Protein AF-A0A6G3XAH4-F1 (afdb_monomer_lite)

Structure (mmCIF, N/CA/C/O backbone):
data_AF-A0A6G3XAH4-F1
#
_entry.id   AF-A0A6G3XAH4-F1
#
loop_
_atom_site.group_PDB
_atom_site.id
_atom_site.type_symbol
_atom_site.label_atom_id
_atom_site.label_alt_id
_atom_site.label_comp_id
_atom_site.label_asym_id
_atom_site.label_entity_id
_atom_site.label_seq_id
_atom_site.pdbx_PDB_ins_code
_atom_site.Cartn_x
_atom_site.Cartn_y
_atom_site.Cartn_z
_atom_site.occupancy
_atom_site.B_iso_or_equiv
_atom_site.auth_seq_id
_atom_site.auth_comp_id
_atom_site.auth_asym_id
_atom_site.auth_atom_id
_atom_site.pdbx_PDB_model_num
ATOM 1 N N . GLU A 1 1 ? -12.418 -2.352 3.059 1.00 86.00 1 GLU A N 1
ATOM 2 C CA . GLU A 1 1 ? -11.634 -1.517 3.988 1.00 86.00 1 GLU A CA 1
ATOM 3 C C . GLU A 1 1 ? -12.118 -1.793 5.395 1.00 86.00 1 GLU A C 1
ATOM 5 O O . GLU A 1 1 ? -13.316 -2.032 5.555 1.00 86.00 1 GLU A O 1
ATOM 10 N N . ASP A 1 2 ? -11.238 -1.753 6.391 1.00 94.56 2 ASP A N 1
ATOM 11 C CA . ASP A 1 2 ? -11.623 -1.984 7.781 1.00 94.56 2 ASP A CA 1
ATOM 12 C C . ASP A 1 2 ? -12.190 -0.696 8.429 1.00 94.56 2 ASP A C 1
ATOM 14 O O . ASP A 1 2 ? -11.565 0.372 8.379 1.00 94.56 2 ASP A O 1
ATOM 18 N N . PRO A 1 3 ? -13.388 -0.732 9.047 1.00 94.50 3 PRO A N 1
ATOM 19 C CA . PRO A 1 3 ? -13.960 0.441 9.711 1.00 94.50 3 PRO A CA 1
ATOM 20 C C . PRO A 1 3 ? -13.134 0.953 10.902 1.00 94.50 3 PRO A C 1
ATOM 22 O O . PRO A 1 3 ? -13.126 2.162 11.169 1.00 94.50 3 PRO A O 1
ATOM 25 N N . GLY A 1 4 ? -12.441 0.058 11.613 1.00 96.19 4 GLY A N 1
ATOM 26 C CA . GLY A 1 4 ? -11.556 0.403 12.724 1.00 96.19 4 GLY A CA 1
ATOM 27 C C . GLY A 1 4 ? -10.331 1.171 12.233 1.00 96.19 4 GLY A C 1
ATOM 28 O O . GLY A 1 4 ? -10.050 2.258 12.739 1.00 96.19 4 GLY A O 1
ATOM 29 N N . ALA A 1 5 ? -9.688 0.680 11.173 1.00 95.62 5 ALA A N 1
ATOM 30 C CA . ALA A 1 5 ? -8.587 1.342 10.481 1.00 95.62 5 ALA A CA 1
ATOM 31 C C . ALA A 1 5 ? -8.970 2.760 10.037 1.00 95.62 5 ALA A C 1
ATOM 33 O O . ALA A 1 5 ? -8.263 3.727 10.326 1.00 95.62 5 ALA A O 1
ATOM 34 N N . ARG A 1 6 ? -10.141 2.916 9.408 1.00 94.69 6 ARG A N 1
ATOM 35 C CA . ARG A 1 6 ? -10.660 4.230 8.986 1.00 94.69 6 ARG A CA 1
ATOM 36 C C . ARG A 1 6 ? -10.870 5.187 10.159 1.00 94.69 6 ARG A C 1
ATOM 38 O O . ARG A 1 6 ? -10.561 6.373 10.041 1.00 94.69 6 ARG A O 1
ATOM 45 N N . THR A 1 7 ? -11.400 4.689 11.274 1.00 97.38 7 THR A N 1
ATOM 46 C CA . THR A 1 7 ? -11.626 5.494 12.485 1.00 97.38 7 THR A CA 1
ATOM 47 C C . THR A 1 7 ? -10.298 5.944 13.089 1.00 97.38 7 THR A C 1
ATOM 49 O O . THR A 1 7 ? -10.094 7.143 13.280 1.00 97.38 7 THR A O 1
ATOM 52 N N . TYR A 1 8 ? -9.361 5.013 13.274 1.00 96.31 8 TYR A N 1
ATOM 53 C CA . TYR A 1 8 ? -8.018 5.294 13.778 1.00 96.31 8 TYR A CA 1
ATOM 54 C C . TYR A 1 8 ? -7.277 6.325 12.918 1.00 96.31 8 TYR A C 1
ATOM 56 O O . TYR A 1 8 ? -6.713 7.294 13.435 1.00 96.31 8 TYR A O 1
ATOM 64 N N . LEU A 1 9 ? -7.304 6.153 11.593 1.00 94.50 9 LEU A N 1
ATOM 65 C CA . LEU A 1 9 ? -6.678 7.095 10.672 1.00 94.50 9 LEU A CA 1
ATOM 66 C C . LEU A 1 9 ? -7.302 8.481 10.805 1.00 94.50 9 LEU A C 1
ATOM 68 O O . LEU A 1 9 ? -6.579 9.466 10.934 1.00 94.50 9 LEU A O 1
ATOM 72 N N . ARG A 1 10 ? -8.635 8.576 10.836 1.00 94.25 10 ARG A N 1
ATOM 73 C CA . ARG A 1 10 ? -9.330 9.856 11.010 1.00 94.25 10 ARG A CA 1
ATOM 74 C C . ARG A 1 10 ? -8.883 10.573 12.283 1.00 94.25 10 ARG A C 1
ATOM 76 O O . ARG A 1 10 ? -8.568 11.758 12.222 1.00 94.25 10 ARG A O 1
ATOM 83 N N . GLU A 1 11 ? -8.847 9.873 13.412 1.00 96.38 11 GLU A N 1
ATOM 84 C CA . GLU A 1 11 ? -8.411 10.435 14.695 1.00 96.38 11 GLU A CA 1
ATOM 85 C C . GLU A 1 11 ? -6.949 10.889 14.646 1.00 96.38 11 GLU A C 1
ATOM 87 O O . GLU A 1 11 ? -6.632 12.008 15.053 1.00 96.38 11 GLU A O 1
ATOM 92 N N . THR A 1 12 ? -6.075 10.073 14.058 1.00 94.38 12 THR A N 1
ATOM 93 C CA . THR A 1 12 ? -4.646 10.377 13.904 1.00 94.38 12 THR A CA 1
ATOM 94 C C . THR A 1 12 ? -4.417 11.615 13.034 1.00 94.38 12 THR A C 1
ATOM 96 O O . THR A 1 12 ? -3.667 12.517 13.411 1.00 94.38 12 THR A O 1
ATOM 99 N N . PHE A 1 13 ? -5.102 11.712 11.890 1.00 92.00 13 PHE A N 1
ATOM 100 C CA . PHE A 1 13 ? -5.020 12.881 11.010 1.00 92.00 13 PHE A CA 1
ATOM 101 C C . PHE A 1 13 ? -5.544 14.154 11.688 1.00 92.00 13 PHE A C 1
ATOM 103 O O . PHE A 1 13 ? -4.949 15.222 11.523 1.00 92.00 13 PHE A O 1
ATOM 110 N N . LEU A 1 14 ? -6.620 14.053 12.476 1.00 93.12 14 LEU A N 1
ATOM 111 C CA . LEU A 1 14 ? -7.140 15.176 13.260 1.00 93.12 14 LEU A CA 1
ATOM 112 C C . LEU A 1 14 ? -6.148 15.620 14.343 1.00 93.12 14 LEU A C 1
ATOM 114 O O . LEU A 1 14 ? -5.916 16.821 14.488 1.00 93.12 14 LEU A O 1
ATOM 118 N N . ALA A 1 15 ? -5.527 14.676 15.054 1.00 95.50 15 ALA A N 1
ATOM 119 C CA . ALA A 1 15 ? -4.543 14.958 16.097 1.00 95.50 15 ALA A CA 1
ATOM 120 C C . ALA A 1 15 ? -3.241 15.574 15.549 1.00 95.50 15 ALA A C 1
ATOM 122 O O . ALA A 1 15 ? -2.659 16.442 16.197 1.00 95.50 15 ALA A O 1
ATOM 123 N N . ASN A 1 16 ? -2.802 15.180 14.346 1.00 94.19 16 ASN A N 1
ATOM 124 C CA . ASN A 1 16 ? -1.609 15.744 13.701 1.00 94.19 16 ASN A CA 1
ATOM 125 C C . ASN A 1 16 ? -1.772 17.247 13.388 1.00 94.19 16 ASN A C 1
ATOM 127 O O . ASN A 1 16 ? -0.834 18.039 13.500 1.00 94.19 16 ASN A O 1
ATOM 131 N N . GLY A 1 17 ? -2.987 17.656 13.011 1.00 93.25 17 GLY A N 1
ATOM 132 C CA . GLY A 1 17 ? -3.328 19.042 12.709 1.00 93.25 17 GLY A CA 1
ATOM 133 C C . GLY A 1 17 ? -2.839 19.531 11.338 1.00 93.25 17 GLY A C 1
ATOM 134 O O . GLY A 1 17 ? -1.842 19.078 10.774 1.00 93.25 17 GLY A O 1
ATOM 135 N N . ARG A 1 18 ? -3.550 20.528 10.789 1.00 93.19 18 ARG A N 1
ATOM 136 C CA . ARG A 1 18 ? -3.372 21.010 9.404 1.00 93.19 18 ARG A CA 1
ATOM 137 C C . ARG A 1 18 ? -1.943 21.447 9.078 1.00 93.19 18 ARG A C 1
ATOM 139 O O . ARG A 1 18 ? -1.452 21.147 7.997 1.00 93.19 18 ARG A O 1
ATOM 146 N N . ARG A 1 19 ? -1.293 22.196 9.975 1.00 95.25 19 ARG A N 1
ATOM 147 C CA . ARG A 1 19 ? 0.057 22.727 9.721 1.00 95.25 19 ARG A CA 1
ATOM 148 C C . ARG A 1 19 ? 1.070 21.596 9.570 1.00 95.25 19 ARG A C 1
ATOM 150 O O . ARG A 1 19 ? 1.809 21.598 8.598 1.00 95.25 19 ARG A O 1
ATOM 157 N N . SER A 1 20 ? 1.059 20.645 10.505 1.00 95.50 20 SER A N 1
ATOM 158 C CA . SER A 1 20 ? 1.957 19.488 10.476 1.00 95.50 20 SER A CA 1
ATOM 159 C C . SER A 1 20 ? 1.738 18.671 9.205 1.00 95.50 20 SER A C 1
ATOM 161 O O . SER A 1 20 ? 2.681 18.430 8.460 1.00 95.50 20 SER A O 1
ATOM 163 N N . PHE A 1 21 ? 0.473 18.373 8.883 1.00 93.31 21 PHE A N 1
ATOM 164 C CA . PHE A 1 21 ? 0.117 17.668 7.654 1.00 93.31 21 PHE A CA 1
ATOM 165 C C . PHE A 1 21 ? 0.673 18.354 6.397 1.00 93.31 21 PHE A C 1
ATOM 167 O O . PHE A 1 21 ? 1.312 17.697 5.584 1.00 93.31 21 PHE A O 1
ATOM 174 N N . LEU A 1 22 ? 0.486 19.671 6.249 1.00 95.25 22 LEU A N 1
ATOM 175 C CA . LEU A 1 22 ? 0.983 20.406 5.081 1.00 95.25 22 LEU A CA 1
ATOM 176 C C . LEU A 1 22 ? 2.512 20.446 5.013 1.00 95.25 22 LEU A C 1
ATOM 178 O O . LEU A 1 22 ? 3.062 20.346 3.922 1.00 95.25 22 LEU A O 1
ATOM 182 N N . THR A 1 23 ? 3.197 20.576 6.151 1.00 96.31 23 THR A N 1
ATOM 183 C CA . THR A 1 23 ? 4.663 20.534 6.198 1.00 96.31 23 THR A CA 1
ATOM 184 C C . THR A 1 23 ? 5.191 19.165 5.771 1.00 96.31 23 THR A C 1
ATOM 186 O O . THR A 1 23 ? 6.088 19.097 4.934 1.00 96.31 23 THR A O 1
ATOM 189 N N . THR A 1 24 ? 4.620 18.075 6.291 1.00 94.50 24 THR A N 1
ATOM 190 C CA . THR A 1 24 ? 4.998 16.713 5.889 1.00 94.50 24 THR A CA 1
ATOM 191 C C . THR A 1 24 ? 4.683 16.458 4.418 1.00 94.50 24 THR A C 1
ATOM 193 O O . THR A 1 24 ? 5.512 15.897 3.705 1.00 94.50 24 THR A O 1
ATOM 196 N N . TRP A 1 25 ? 3.516 16.902 3.948 1.00 94.19 25 TRP A N 1
ATOM 197 C CA . TRP A 1 25 ? 3.102 16.735 2.559 1.00 94.19 25 TRP A CA 1
ATOM 198 C C . TRP A 1 25 ? 4.015 17.492 1.585 1.00 94.19 25 TRP A C 1
ATOM 200 O O . TRP A 1 25 ? 4.478 16.905 0.611 1.00 94.19 25 TRP A O 1
ATOM 210 N N . ASP A 1 26 ? 4.343 18.759 1.865 1.00 96.25 26 ASP A N 1
ATOM 211 C CA . ASP A 1 26 ? 5.294 19.538 1.054 1.00 96.25 26 ASP A CA 1
ATOM 212 C C . ASP A 1 26 ? 6.658 18.834 0.988 1.00 96.25 26 ASP A C 1
ATOM 214 O O . ASP A 1 26 ? 7.179 18.609 -0.105 1.00 96.25 26 ASP A O 1
ATOM 218 N N . GLY A 1 27 ? 7.176 18.376 2.133 1.00 96.19 27 GLY A N 1
ATOM 219 C CA . GLY A 1 27 ? 8.421 17.609 2.196 1.00 96.19 27 GLY A CA 1
ATOM 220 C C . GLY A 1 27 ? 8.391 16.339 1.341 1.00 96.19 27 GLY A C 1
ATOM 221 O O . GLY A 1 27 ? 9.308 16.114 0.554 1.00 96.19 27 GLY A O 1
ATOM 222 N N . MET A 1 28 ? 7.317 15.549 1.435 1.00 93.50 28 MET A N 1
ATOM 223 C CA . MET A 1 28 ? 7.140 14.338 0.628 1.00 93.50 28 MET A CA 1
ATOM 224 C C . MET A 1 28 ? 7.157 14.658 -0.868 1.00 93.50 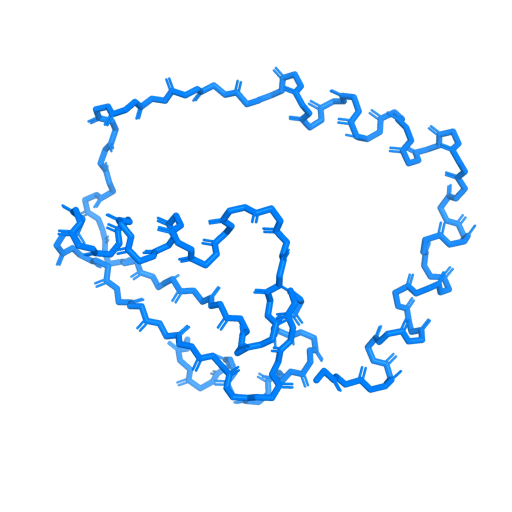28 MET A C 1
ATOM 226 O O . MET A 1 28 ? 7.885 14.015 -1.616 1.00 93.50 28 MET A O 1
ATOM 230 N N . THR A 1 29 ? 6.410 15.675 -1.309 1.00 93.81 29 THR A N 1
ATOM 231 C CA . THR A 1 29 ? 6.339 16.024 -2.739 1.00 93.81 29 THR A CA 1
ATOM 232 C C . THR A 1 29 ? 7.670 16.518 -3.308 1.00 93.81 29 THR A C 1
ATOM 234 O O . THR A 1 29 ? 7.963 16.262 -4.471 1.00 93.81 29 THR A O 1
ATOM 237 N N . ARG A 1 30 ? 8.502 17.180 -2.494 1.00 95.44 30 ARG A N 1
ATOM 238 C CA . ARG A 1 30 ? 9.848 17.634 -2.888 1.00 95.44 30 ARG A CA 1
ATOM 239 C C . ARG A 1 30 ? 10.888 16.518 -2.925 1.00 95.44 30 ARG A C 1
ATOM 241 O O . ARG A 1 30 ? 11.915 16.693 -3.569 1.00 95.44 30 ARG A O 1
ATOM 248 N N . ALA A 1 31 ? 10.649 15.417 -2.217 1.00 93.69 31 ALA A N 1
ATOM 249 C CA . ALA A 1 31 ? 11.565 14.283 -2.145 1.00 93.69 31 ALA A CA 1
ATOM 250 C C . ALA A 1 31 ? 11.360 13.261 -3.278 1.00 93.69 31 ALA A C 1
ATOM 252 O O . ALA A 1 31 ? 12.117 12.298 -3.370 1.00 93.69 31 ALA A O 1
ATOM 253 N N . ILE A 1 32 ? 10.342 13.443 -4.126 1.00 90.19 32 ILE A N 1
ATOM 254 C CA . ILE A 1 32 ? 10.096 12.564 -5.272 1.00 90.19 32 ILE A CA 1
ATOM 255 C C . ILE A 1 32 ? 11.135 12.864 -6.358 1.00 90.19 32 ILE A C 1
ATOM 257 O O . ILE A 1 32 ? 11.104 13.930 -6.969 1.00 90.19 32 ILE A O 1
ATOM 261 N N . ASP A 1 33 ? 12.005 11.892 -6.621 1.00 92.69 33 ASP A N 1
ATOM 262 C CA . ASP A 1 33 ? 13.010 11.928 -7.686 1.00 92.69 33 ASP A CA 1
ATOM 263 C C . ASP A 1 33 ? 12.794 10.753 -8.661 1.00 92.69 33 ASP A C 1
ATOM 265 O O . ASP A 1 33 ? 13.171 9.614 -8.360 1.00 92.69 33 ASP A O 1
ATOM 269 N N . PRO A 1 34 ? 12.110 10.968 -9.803 1.00 90.19 34 PRO A N 1
ATOM 270 C CA . PRO A 1 34 ? 11.837 9.904 -10.760 1.00 90.19 34 PRO A CA 1
ATOM 271 C C . PRO A 1 34 ? 13.123 9.348 -11.378 1.00 90.19 34 PRO A C 1
ATOM 273 O O . PRO A 1 34 ? 13.804 10.021 -12.145 1.00 90.19 34 PRO A O 1
ATOM 276 N N . SER A 1 35 ? 13.398 8.072 -11.118 1.00 92.31 35 SER A N 1
ATOM 277 C CA . SER A 1 35 ? 14.511 7.331 -11.718 1.00 92.31 35 SER A CA 1
ATOM 278 C C . SER A 1 35 ? 13.975 6.200 -12.608 1.00 92.31 35 SER A C 1
ATOM 280 O O . SER A 1 35 ? 13.881 5.061 -12.154 1.00 92.31 35 SER A O 1
ATOM 282 N N . PRO A 1 36 ? 13.579 6.477 -13.868 1.00 90.06 36 PRO A N 1
ATOM 283 C CA . PRO A 1 36 ? 12.891 5.502 -14.726 1.00 90.06 36 PRO A CA 1
ATOM 284 C C . PRO A 1 36 ? 13.735 4.262 -15.062 1.00 90.06 36 PRO A C 1
ATOM 286 O O . PRO A 1 36 ? 13.187 3.186 -15.315 1.00 90.06 36 PRO A O 1
ATOM 289 N N . ASP A 1 37 ? 15.061 4.395 -15.026 1.00 93.25 37 ASP A N 1
ATOM 290 C CA . ASP A 1 37 ? 16.006 3.312 -15.315 1.00 93.25 37 ASP A CA 1
ATOM 291 C C . ASP A 1 37 ? 16.439 2.538 -14.062 1.00 93.25 37 ASP A C 1
ATOM 293 O O . ASP A 1 37 ? 17.119 1.521 -14.173 1.00 93.25 37 ASP A O 1
ATOM 297 N N . TYR A 1 38 ? 16.035 2.983 -12.866 1.00 9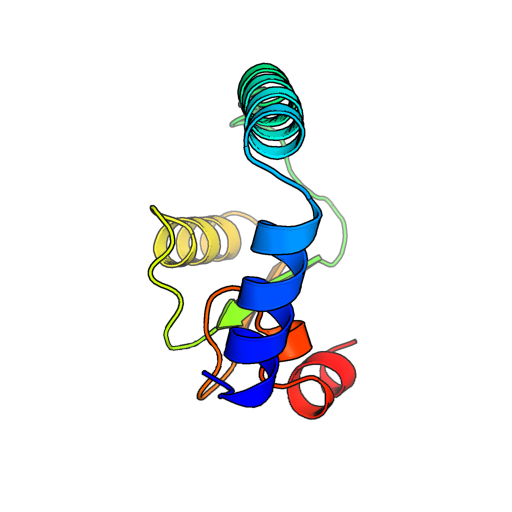2.75 38 TYR A N 1
ATOM 298 C CA . TYR A 1 38 ? 16.352 2.285 -11.623 1.00 92.75 38 TYR A CA 1
ATOM 299 C C . TYR A 1 38 ? 15.654 0.922 -11.567 1.00 92.75 38 TYR A C 1
ATOM 301 O O . TYR A 1 38 ? 14.476 0.801 -11.915 1.00 92.75 38 TYR A O 1
ATOM 309 N N . ARG A 1 39 ? 16.385 -0.105 -11.127 1.00 92.19 39 ARG A N 1
ATOM 310 C CA . ARG A 1 39 ? 15.891 -1.477 -10.971 1.00 92.19 39 ARG A CA 1
ATOM 311 C C . ARG A 1 39 ? 16.257 -2.017 -9.598 1.00 92.19 39 ARG A C 1
ATOM 313 O O . ARG A 1 39 ? 17.358 -1.775 -9.098 1.00 92.19 39 ARG A O 1
ATOM 320 N N . ILE A 1 40 ? 15.328 -2.760 -9.005 1.00 93.31 40 ILE A N 1
ATOM 321 C CA . ILE A 1 40 ? 15.559 -3.492 -7.764 1.00 93.31 40 ILE A CA 1
ATOM 322 C C . ILE A 1 40 ? 16.008 -4.909 -8.124 1.00 93.31 40 ILE A C 1
ATOM 324 O O . ILE A 1 40 ? 15.247 -5.726 -8.628 1.00 93.31 40 ILE A O 1
ATOM 328 N N . GLU A 1 41 ? 17.274 -5.203 -7.842 1.00 95.06 41 GLU A N 1
ATOM 329 C CA . GLU A 1 41 ? 17.929 -6.485 -8.160 1.00 95.06 41 GLU A CA 1
ATOM 330 C C . GLU A 1 41 ? 17.743 -7.542 -7.049 1.00 95.06 41 GLU A C 1
ATOM 332 O O . GLU A 1 41 ? 18.553 -8.459 -6.878 1.00 95.06 41 GLU A O 1
ATOM 337 N N . LYS A 1 42 ? 16.735 -7.362 -6.192 1.00 95.94 42 LYS A N 1
ATOM 338 C CA . LYS A 1 42 ? 16.443 -8.211 -5.030 1.00 95.94 42 LYS A CA 1
ATOM 339 C C . LYS A 1 42 ? 14.983 -8.653 -5.072 1.00 95.94 42 LYS A C 1
ATOM 341 O O . LYS A 1 42 ? 14.182 -7.940 -5.667 1.00 95.94 42 LYS A O 1
ATOM 346 N N . PRO A 1 43 ? 14.639 -9.786 -4.430 1.00 96.50 43 PRO A N 1
ATOM 347 C CA . PRO A 1 43 ? 13.244 -10.153 -4.234 1.00 96.50 43 PRO A CA 1
ATOM 348 C C . PRO A 1 43 ? 12.465 -8.990 -3.619 1.00 96.50 43 PRO A C 1
ATOM 350 O O . PRO A 1 43 ? 12.900 -8.415 -2.618 1.00 96.50 43 PRO A O 1
ATOM 353 N N . GLU A 1 44 ? 11.345 -8.647 -4.239 1.00 95.94 44 GLU A N 1
ATOM 354 C CA . GLU A 1 44 ? 10.506 -7.516 -3.863 1.00 95.94 44 GLU A CA 1
ATOM 355 C C . GLU A 1 44 ? 9.052 -7.970 -3.742 1.00 95.94 44 GLU A C 1
ATOM 357 O O . GLU A 1 44 ? 8.529 -8.636 -4.629 1.00 95.94 44 GLU A O 1
ATOM 362 N N . LEU A 1 45 ? 8.387 -7.580 -2.656 1.00 96.56 45 LEU A N 1
ATOM 363 C CA . LEU A 1 45 ? 6.965 -7.832 -2.452 1.00 96.56 45 LEU A CA 1
ATOM 364 C C . LEU A 1 45 ? 6.187 -6.526 -2.642 1.00 96.56 45 LEU A C 1
ATOM 366 O O . LEU A 1 45 ? 6.348 -5.580 -1.869 1.00 96.56 45 LEU A O 1
ATOM 370 N N . LEU A 1 46 ? 5.321 -6.490 -3.651 1.00 97.12 46 LEU A N 1
ATOM 371 C CA . LEU A 1 46 ? 4.420 -5.379 -3.942 1.00 97.12 46 LEU A CA 1
ATOM 372 C C . LEU A 1 46 ? 3.021 -5.711 -3.408 1.00 97.12 46 LEU A C 1
ATOM 374 O O . LEU A 1 46 ? 2.434 -6.725 -3.782 1.00 97.12 46 LEU A O 1
ATOM 378 N N . LEU A 1 47 ? 2.466 -4.847 -2.555 1.00 97.31 47 LEU A N 1
ATOM 379 C CA . LEU A 1 47 ? 1.157 -5.048 -1.923 1.00 97.31 47 LEU A CA 1
ATOM 380 C C . LEU A 1 47 ? 0.200 -3.901 -2.256 1.00 97.31 47 LEU A C 1
ATOM 382 O O . LEU A 1 47 ? 0.512 -2.740 -1.999 1.00 97.31 47 LEU A O 1
ATOM 386 N N . CYS A 1 48 ? -0.998 -4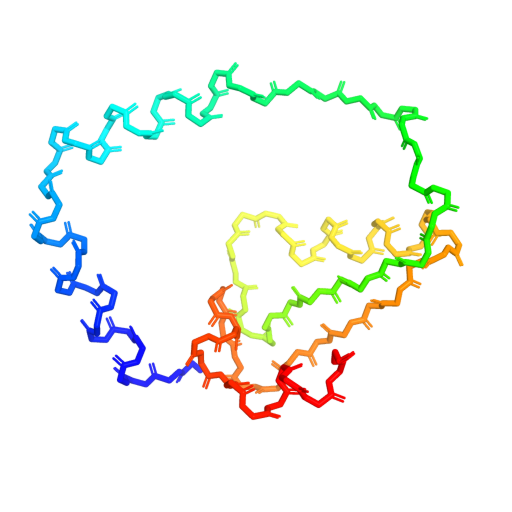.220 -2.746 1.00 97.94 48 CYS A N 1
ATOM 387 C CA . CYS A 1 48 ? -2.061 -3.240 -2.991 1.00 97.94 48 CYS A CA 1
ATOM 388 C C . CYS A 1 48 ? -3.401 -3.758 -2.457 1.00 97.94 48 CYS A C 1
ATOM 390 O O . CYS A 1 48 ? -3.762 -4.903 -2.705 1.00 97.94 48 CYS A O 1
ATOM 392 N N . GLY A 1 49 ? -4.177 -2.949 -1.734 1.00 97.88 49 GLY A N 1
ATOM 393 C CA . GLY A 1 49 ? -5.523 -3.368 -1.331 1.00 97.88 49 GLY A CA 1
ATOM 394 C C . GLY A 1 49 ? -6.485 -3.421 -2.518 1.00 97.88 49 GLY A C 1
ATOM 395 O O . GLY A 1 49 ? -6.403 -2.594 -3.420 1.00 97.88 49 GLY A O 1
ATOM 396 N N . GLU A 1 50 ? -7.428 -4.361 -2.535 1.00 97.75 50 GLU A N 1
ATOM 397 C CA . GLU A 1 50 ? -8.456 -4.512 -3.583 1.00 97.75 50 GLU A CA 1
ATOM 398 C C . GLU A 1 50 ? -9.270 -3.235 -3.860 1.00 97.75 50 GLU A C 1
ATOM 400 O O . GLU A 1 50 ? -9.694 -2.994 -4.988 1.00 97.75 50 GLU A O 1
ATOM 405 N N . HIS A 1 51 ? -9.458 -2.390 -2.853 1.00 96.25 51 HIS A N 1
ATOM 406 C CA . HIS A 1 51 ? -10.218 -1.146 -2.943 1.00 96.25 51 HIS A CA 1
ATOM 407 C C . HIS A 1 51 ? -9.331 0.104 -2.949 1.00 96.25 51 HIS A C 1
ATOM 409 O O . HIS A 1 51 ? -9.853 1.213 -2.858 1.00 96.25 51 HIS A O 1
ATOM 415 N N . ASP A 1 52 ? -8.005 -0.042 -3.062 1.00 96.56 52 ASP A N 1
ATOM 416 C CA . ASP A 1 52 ? -7.115 1.114 -3.160 1.00 96.56 52 ASP A CA 1
ATOM 417 C C . ASP A 1 52 ? -7.380 1.887 -4.463 1.00 96.56 52 ASP A C 1
ATOM 419 O O . ASP A 1 52 ? -7.166 1.377 -5.570 1.00 96.56 52 ASP A O 1
ATOM 423 N N . GLY A 1 53 ? -7.879 3.115 -4.299 1.00 94.44 53 GLY A N 1
ATOM 424 C CA . GLY A 1 53 ? -8.136 4.099 -5.351 1.00 94.44 53 GLY A CA 1
ATOM 425 C C . GLY A 1 53 ? -7.215 5.319 -5.271 1.00 94.44 53 GLY A C 1
ATOM 426 O O . GLY A 1 53 ? -7.535 6.373 -5.823 1.00 94.44 53 GLY A O 1
ATOM 427 N N . THR A 1 54 ? -6.101 5.220 -4.547 1.00 94.62 54 THR A N 1
ATOM 428 C CA . THR A 1 54 ? -5.189 6.341 -4.311 1.00 94.62 54 THR A CA 1
ATOM 429 C C . THR A 1 54 ? -4.384 6.640 -5.568 1.00 94.62 54 THR A C 1
ATOM 431 O O . THR A 1 54 ? -3.487 5.889 -5.950 1.00 94.62 54 THR A O 1
ATOM 434 N N . GLY A 1 55 ? -4.696 7.758 -6.225 1.00 93.94 55 GLY A N 1
ATOM 435 C CA . GLY A 1 55 ? -3.967 8.214 -7.408 1.00 93.94 55 GLY A CA 1
ATOM 436 C C . GLY A 1 55 ? -3.868 7.129 -8.485 1.00 93.94 55 GLY A C 1
ATOM 437 O O . GLY A 1 55 ? -4.879 6.618 -8.957 1.00 93.94 55 GLY A O 1
ATOM 438 N N . ASN A 1 56 ? -2.640 6.784 -8.878 1.00 94.44 56 ASN A N 1
ATOM 439 C CA . ASN A 1 56 ? -2.357 5.741 -9.866 1.00 94.44 56 ASN A CA 1
ATOM 440 C C . ASN A 1 56 ? -1.778 4.448 -9.260 1.00 94.44 56 ASN A C 1
ATOM 442 O O . ASN A 1 56 ? -1.366 3.591 -10.043 1.00 94.44 56 ASN A O 1
ATOM 446 N N . ILE A 1 57 ? -1.756 4.295 -7.925 1.00 94.56 57 ILE A N 1
ATOM 447 C CA . ILE A 1 57 ? -0.983 3.264 -7.201 1.00 94.56 57 ILE A CA 1
ATOM 448 C C . ILE A 1 57 ? -1.216 1.857 -7.751 1.00 94.56 57 ILE A C 1
ATOM 450 O O . ILE A 1 57 ? -0.247 1.213 -8.141 1.00 94.56 57 ILE A O 1
ATOM 454 N N . ARG A 1 58 ? -2.474 1.409 -7.884 1.00 94.00 58 ARG A N 1
ATOM 455 C CA . ARG A 1 58 ? -2.794 0.082 -8.446 1.00 94.00 58 ARG A CA 1
ATOM 456 C C . ARG A 1 58 ? -2.139 -0.131 -9.808 1.00 94.00 58 ARG A C 1
ATOM 458 O O . ARG A 1 58 ? -1.350 -1.049 -9.992 1.00 94.00 58 ARG A O 1
ATOM 465 N N . SER A 1 59 ? -2.425 0.769 -10.745 1.00 95.62 59 SER A N 1
ATOM 466 C CA . SER A 1 59 ? -1.913 0.655 -12.110 1.00 95.62 59 SER A CA 1
ATOM 467 C C . SER A 1 59 ? -0.389 0.835 -12.185 1.00 95.62 59 SER A C 1
ATOM 469 O O . SER A 1 59 ? 0.254 0.362 -13.119 1.00 95.62 59 SER A O 1
ATOM 471 N N . ALA A 1 60 ? 0.209 1.568 -11.242 1.00 94.56 60 ALA A N 1
ATOM 472 C CA . ALA A 1 60 ? 1.652 1.736 -11.154 1.00 94.56 60 ALA A CA 1
ATOM 473 C C . ALA A 1 60 ? 2.321 0.460 -10.629 1.00 94.56 60 ALA A C 1
ATOM 475 O O . ALA A 1 60 ? 3.333 0.062 -11.192 1.00 94.56 60 ALA A O 1
ATOM 476 N N . MET A 1 61 ? 1.740 -0.201 -9.622 1.00 95.94 61 MET A N 1
ATOM 477 C CA . MET A 1 61 ? 2.221 -1.487 -9.108 1.00 95.94 61 MET A CA 1
ATOM 478 C C . MET A 1 61 ? 2.091 -2.611 -10.134 1.00 95.94 61 MET A C 1
ATOM 480 O O . MET A 1 61 ? 3.027 -3.384 -10.282 1.00 95.94 61 MET A O 1
ATOM 484 N N . GLU A 1 62 ? 0.997 -2.659 -10.900 1.00 95.44 62 GLU A N 1
ATOM 485 C CA . GLU A 1 62 ? 0.849 -3.611 -12.013 1.00 95.44 62 GLU A CA 1
ATOM 486 C C . GLU A 1 62 ? 1.988 -3.445 -13.034 1.00 95.44 62 GLU A C 1
ATOM 488 O O . GLU A 1 62 ? 2.722 -4.390 -13.310 1.00 95.44 62 GLU A O 1
ATOM 493 N N . ARG A 1 63 ? 2.224 -2.213 -13.509 1.00 95.38 63 ARG A N 1
ATOM 494 C CA . ARG A 1 63 ? 3.327 -1.914 -14.442 1.00 95.38 63 ARG A CA 1
ATOM 495 C C . ARG A 1 63 ? 4.708 -2.140 -13.835 1.00 95.38 63 ARG A C 1
ATOM 497 O O . ARG A 1 63 ? 5.648 -2.457 -14.556 1.00 95.38 63 ARG A O 1
ATOM 504 N N . TRP A 1 64 ? 4.860 -1.911 -12.533 1.00 95.06 64 TRP A N 1
ATOM 505 C CA . TRP A 1 64 ? 6.092 -2.220 -11.816 1.00 95.06 64 TRP A CA 1
ATOM 506 C C . TRP A 1 64 ? 6.328 -3.726 -11.843 1.00 95.06 64 TRP A C 1
ATOM 508 O O . TRP A 1 64 ? 7.407 -4.147 -12.247 1.00 95.06 64 TRP A O 1
ATOM 518 N N . SER A 1 65 ? 5.310 -4.523 -11.523 1.00 96.00 65 SER A N 1
ATOM 519 C CA . SER A 1 65 ? 5.432 -5.976 -11.485 1.00 96.00 65 SER A CA 1
ATOM 520 C C . SER A 1 65 ? 5.736 -6.590 -12.849 1.00 96.00 65 SER A C 1
ATOM 522 O O . SER A 1 65 ? 6.566 -7.486 -12.960 1.00 96.00 65 SER A O 1
ATOM 524 N N . GLU A 1 66 ? 5.132 -6.051 -13.909 1.00 95.38 66 GLU A N 1
ATOM 525 C CA . GLU A 1 66 ? 5.439 -6.437 -15.291 1.00 95.38 66 GLU A CA 1
ATOM 526 C C . GLU A 1 66 ? 6.882 -6.099 -15.698 1.00 95.38 66 GLU A C 1
ATOM 528 O O . GLU A 1 66 ? 7.479 -6.794 -16.522 1.00 95.38 66 GLU A O 1
ATOM 533 N N . ARG A 1 67 ? 7.435 -5.008 -15.155 1.00 95.00 67 ARG A N 1
ATOM 534 C CA . ARG A 1 67 ? 8.765 -4.498 -15.504 1.00 95.00 67 ARG A CA 1
ATOM 535 C C . ARG A 1 67 ? 9.883 -5.202 -14.738 1.00 95.00 67 ARG A C 1
ATOM 537 O O . ARG A 1 67 ? 10.921 -5.481 -15.338 1.00 95.00 67 ARG A O 1
ATOM 544 N N . ASP A 1 68 ? 9.702 -5.440 -13.441 1.00 95.38 68 ASP A N 1
ATOM 545 C CA . ASP A 1 68 ? 10.771 -5.908 -12.558 1.00 95.38 68 ASP A CA 1
ATOM 546 C C . ASP A 1 68 ? 10.616 -7.413 -12.262 1.00 95.38 68 ASP A C 1
ATOM 548 O O . ASP A 1 68 ? 9.713 -7.815 -11.523 1.00 95.38 68 ASP A O 1
ATOM 552 N N . PRO A 1 69 ? 11.51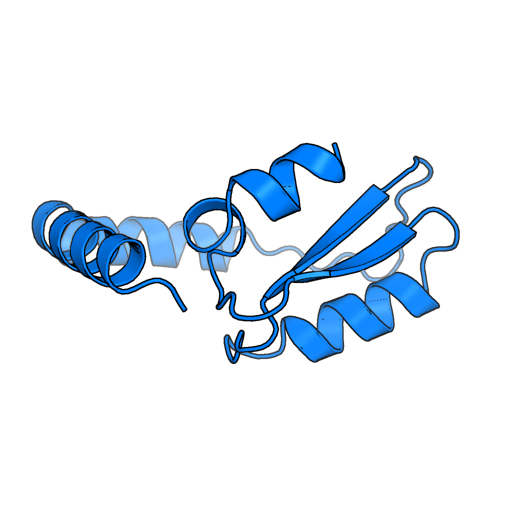7 -8.271 -12.784 1.00 94.50 69 PRO A N 1
ATOM 553 C CA . PRO A 1 69 ? 11.350 -9.729 -12.759 1.00 94.50 69 PRO A CA 1
ATOM 554 C C . PRO A 1 69 ? 11.523 -10.360 -11.370 1.00 94.50 69 PRO A C 1
ATOM 556 O O . PRO A 1 69 ? 11.251 -11.546 -11.198 1.00 94.50 69 PRO A O 1
ATOM 559 N N . HIS A 1 70 ? 12.015 -9.597 -10.391 1.00 96.19 70 HIS A N 1
ATOM 560 C CA . HIS A 1 70 ? 12.189 -10.040 -9.005 1.00 96.19 70 HIS A CA 1
ATOM 561 C C . HIS A 1 70 ? 11.009 -9.676 -8.101 1.00 96.19 70 HIS A C 1
ATOM 563 O O . HIS A 1 70 ? 11.050 -9.972 -6.905 1.00 96.19 70 HIS A O 1
ATOM 569 N N . SER A 1 71 ? 9.987 -9.029 -8.658 1.00 97.12 71 SER A N 1
ATOM 570 C CA . SER A 1 71 ? 8.816 -8.605 -7.909 1.00 97.12 71 SER A CA 1
ATOM 571 C C . SER A 1 71 ? 7.742 -9.691 -7.852 1.00 97.12 71 SER A C 1
ATOM 573 O O . SER A 1 71 ? 7.518 -10.441 -8.804 1.00 97.12 71 SER A O 1
ATOM 575 N N . GLU A 1 72 ? 7.039 -9.735 -6.730 1.00 96.44 72 GLU A N 1
ATOM 576 C CA . GLU A 1 72 ? 5.824 -10.507 -6.527 1.00 96.44 72 GLU A CA 1
ATOM 577 C C . GLU A 1 72 ? 4.703 -9.539 -6.148 1.00 96.44 72 GLU A C 1
ATOM 579 O O . GLU A 1 72 ? 4.807 -8.820 -5.153 1.00 96.44 72 GLU A O 1
ATOM 584 N N . PHE A 1 73 ? 3.640 -9.486 -6.952 1.00 97.38 73 PHE A N 1
ATOM 585 C CA . PHE A 1 73 ? 2.532 -8.559 -6.738 1.00 97.38 73 PHE A CA 1
ATOM 586 C C . PHE A 1 73 ? 1.296 -9.259 -6.179 1.00 97.38 73 PHE A C 1
ATOM 588 O O . PHE A 1 73 ? 0.743 -10.163 -6.806 1.00 97.38 73 PHE A O 1
ATOM 595 N N . HIS A 1 74 ? 0.826 -8.782 -5.024 1.00 97.75 74 HIS A N 1
ATOM 596 C CA . HIS A 1 74 ? -0.380 -9.269 -4.361 1.00 97.75 74 HIS A CA 1
ATOM 597 C C . HIS A 1 74 ? -1.421 -8.174 -4.181 1.00 97.75 74 HIS A C 1
ATOM 599 O O . HIS A 1 74 ? -1.155 -7.097 -3.635 1.00 97.75 74 HIS A O 1
ATOM 605 N N . VAL A 1 75 ? -2.653 -8.505 -4.568 1.00 97.88 75 VAL A N 1
ATOM 606 C CA . VAL A 1 75 ? -3.834 -7.716 -4.228 1.00 97.88 75 VAL A CA 1
ATOM 607 C C . VAL A 1 75 ? -4.465 -8.291 -2.966 1.00 97.88 75 VAL A C 1
ATOM 609 O O . VAL A 1 75 ? -4.861 -9.452 -2.951 1.00 97.88 75 VAL A O 1
ATOM 612 N N . ILE A 1 76 ? -4.584 -7.479 -1.917 1.00 98.00 76 ILE A N 1
ATOM 613 C CA . ILE A 1 76 ? -5.137 -7.896 -0.626 1.00 98.00 76 ILE A CA 1
ATOM 614 C C . ILE A 1 76 ? -6.668 -7.736 -0.643 1.00 98.00 76 ILE A C 1
ATOM 616 O O . ILE A 1 76 ? -7.153 -6.596 -0.690 1.00 98.00 76 ILE A O 1
ATOM 620 N N . PRO A 1 77 ? -7.449 -8.835 -0.593 1.00 97.44 77 PRO A N 1
ATOM 621 C CA . PRO A 1 77 ? -8.906 -8.770 -0.684 1.00 97.44 77 PRO A CA 1
ATOM 622 C C . PRO A 1 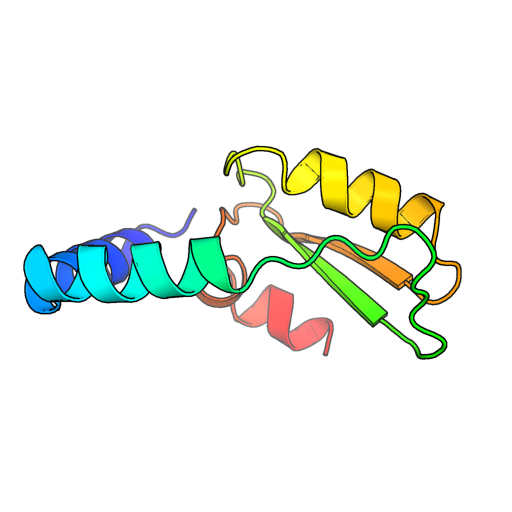77 ? -9.522 -7.961 0.456 1.00 97.44 77 PRO A C 1
ATOM 624 O O . PRO A 1 77 ? -9.123 -8.085 1.617 1.00 97.44 77 PRO A O 1
ATOM 627 N N . GLY A 1 78 ? -10.507 -7.124 0.133 1.00 97.00 78 GLY A N 1
ATOM 628 C CA . GLY A 1 78 ? -11.207 -6.295 1.109 1.00 97.00 78 GLY A CA 1
ATOM 629 C C . GLY A 1 78 ? -10.370 -5.186 1.761 1.00 97.00 78 GLY A C 1
ATOM 630 O O . GLY A 1 78 ? -10.895 -4.492 2.633 1.00 97.00 78 GLY A O 1
ATOM 631 N N . ALA A 1 79 ? -9.110 -4.974 1.376 1.00 98.06 79 ALA A N 1
ATOM 632 C CA . ALA A 1 79 ? -8.265 -3.885 1.875 1.00 98.06 79 ALA A CA 1
ATOM 633 C C . ALA A 1 79 ? -8.331 -2.633 0.983 1.00 98.06 79 ALA A C 1
ATOM 635 O O . ALA A 1 79 ? -8.600 -2.734 -0.211 1.00 98.06 79 ALA A O 1
ATOM 636 N N . GLY A 1 80 ? -8.079 -1.456 1.553 1.00 96.94 80 GLY A N 1
ATOM 637 C CA . GLY A 1 80 ? -7.885 -0.189 0.845 1.00 96.94 80 GLY A CA 1
ATOM 638 C C . GLY A 1 80 ? -6.407 0.189 0.758 1.00 96.94 80 GLY A C 1
ATOM 639 O O . GLY A 1 80 ? -5.539 -0.670 0.617 1.00 96.94 80 GLY A O 1
ATOM 640 N N . HIS A 1 81 ? -6.111 1.487 0.846 1.00 96.75 81 HIS A N 1
ATOM 641 C CA . HIS A 1 81 ? -4.743 1.998 0.697 1.00 96.75 81 HIS A CA 1
ATOM 642 C C . HIS A 1 81 ? -3.784 1.533 1.801 1.00 96.75 81 HIS A C 1
ATOM 644 O O . HIS A 1 81 ? -2.618 1.240 1.554 1.00 96.75 81 HIS A O 1
ATOM 650 N N . VAL A 1 82 ? -4.280 1.424 3.032 1.00 96.88 82 VAL A N 1
ATOM 651 C CA . VAL A 1 82 ? -3.503 0.978 4.195 1.00 96.88 82 VAL A CA 1
ATOM 652 C C . VAL A 1 82 ? -3.692 -0.522 4.420 1.00 96.88 82 VAL A C 1
ATOM 654 O O . VAL A 1 82 ? -4.163 -0.950 5.471 1.00 96.88 82 VAL A O 1
ATOM 657 N N . ALA A 1 83 ? -3.348 -1.339 3.421 1.00 97.38 83 ALA A N 1
ATOM 658 C CA . ALA A 1 83 ? -3.676 -2.768 3.417 1.00 97.38 83 ALA A CA 1
ATOM 659 C C . ALA A 1 83 ? -3.148 -3.545 4.635 1.00 97.38 83 ALA A C 1
ATOM 661 O O . ALA A 1 83 ? -3.817 -4.449 5.132 1.00 97.38 83 ALA A O 1
ATOM 662 N N . ASN A 1 84 ? -1.990 -3.148 5.162 1.00 96.69 84 ASN A N 1
ATOM 663 C CA . ASN A 1 84 ? -1.411 -3.699 6.387 1.00 96.69 84 ASN A CA 1
ATOM 664 C C . ASN A 1 84 ? -2.234 -3.383 7.647 1.00 96.69 84 ASN A C 1
ATOM 666 O O . ASN A 1 84 ? -2.210 -4.159 8.595 1.00 96.69 84 ASN A O 1
ATOM 670 N N . LEU A 1 85 ? -2.952 -2.258 7.669 1.00 97.38 85 LEU A N 1
ATOM 671 C CA . LEU A 1 85 ? -3.855 -1.901 8.761 1.00 97.38 85 LEU A CA 1
ATOM 672 C C . LEU A 1 85 ? -5.244 -2.517 8.560 1.00 97.38 85 LEU A C 1
ATOM 674 O O . LEU A 1 85 ? -5.858 -2.960 9.524 1.00 97.38 85 LEU A O 1
ATOM 678 N N . ASP A 1 86 ? -5.724 -2.571 7.315 1.00 97.88 86 ASP A N 1
ATOM 679 C CA . ASP A 1 86 ? -7.032 -3.142 6.987 1.00 97.88 86 ASP A CA 1
ATOM 680 C C . ASP A 1 86 ? -7.076 -4.666 7.169 1.00 97.88 86 ASP A C 1
ATOM 682 O O . ASP A 1 86 ? -8.093 -5.218 7.587 1.00 97.88 86 AS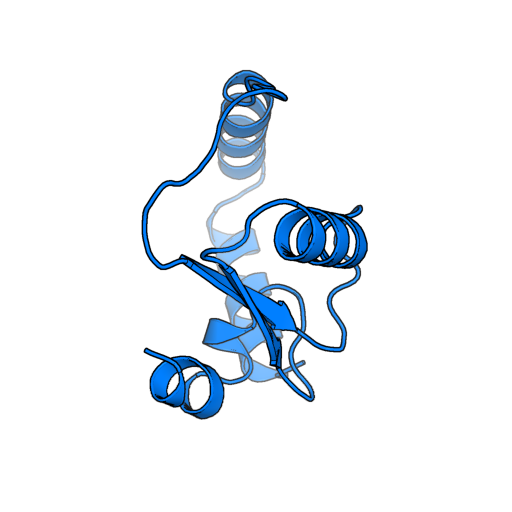P A O 1
ATOM 686 N N . ARG A 1 87 ? -5.995 -5.365 6.800 1.00 97.69 87 ARG A N 1
ATOM 687 C CA . ARG A 1 87 ? -5.910 -6.834 6.766 1.00 97.69 87 ARG A CA 1
ATOM 688 C C . ARG A 1 87 ? -4.543 -7.320 7.281 1.00 97.69 87 ARG A C 1
ATOM 690 O O . ARG A 1 87 ? -3.810 -7.970 6.533 1.00 97.69 87 ARG A O 1
ATOM 697 N N . PRO A 1 88 ? -4.191 -7.047 8.552 1.00 97.06 88 PRO A N 1
ATOM 698 C CA . PRO A 1 88 ? -2.860 -7.339 9.093 1.00 97.06 88 PRO A CA 1
ATOM 699 C C . PRO A 1 88 ? -2.485 -8.819 8.987 1.00 97.06 88 PRO A C 1
ATOM 701 O O . PRO A 1 88 ? -1.373 -9.140 8.582 1.00 97.06 88 PRO A O 1
ATOM 704 N N . ASP A 1 89 ? -3.419 -9.729 9.273 1.00 97.31 89 ASP A N 1
ATOM 705 C CA . ASP A 1 89 ? -3.156 -11.170 9.211 1.00 97.31 89 ASP A CA 1
ATOM 706 C C . ASP A 1 89 ? -2.917 -11.675 7.782 1.00 97.31 89 ASP A C 1
ATOM 708 O O . ASP A 1 89 ? -2.158 -12.621 7.594 1.00 97.31 89 ASP A O 1
ATOM 712 N N . GLU A 1 90 ? -3.572 -11.079 6.777 1.00 97.00 90 GLU A N 1
ATOM 713 C CA . GLU A 1 90 ? -3.339 -11.430 5.368 1.00 97.00 90 GLU A CA 1
ATOM 714 C C . GLU A 1 90 ? -1.950 -10.970 4.934 1.00 97.00 90 GLU A C 1
ATOM 716 O O . GLU A 1 90 ? -1.192 -11.748 4.365 1.00 97.00 90 GLU A O 1
ATOM 721 N N . VAL A 1 91 ? -1.605 -9.718 5.249 1.00 97.38 91 VAL A N 1
ATOM 722 C CA . VAL A 1 91 ? -0.315 -9.126 4.884 1.00 97.38 91 VAL A CA 1
ATOM 723 C C . VAL A 1 91 ? 0.841 -9.858 5.561 1.00 97.38 91 VAL A C 1
ATOM 725 O O . VAL A 1 91 ? 1.790 -10.243 4.887 1.00 97.38 91 VAL A O 1
ATOM 728 N N . ASN A 1 92 ? 0.739 -10.130 6.864 1.00 97.19 92 ASN A N 1
ATOM 729 C CA . ASN A 1 92 ? 1.802 -10.791 7.625 1.00 97.19 92 ASN A CA 1
ATOM 730 C C . ASN A 1 92 ? 2.051 -12.249 7.205 1.00 97.19 92 ASN A C 1
ATOM 732 O O . ASN A 1 92 ? 3.063 -12.819 7.590 1.00 97.19 92 ASN A O 1
ATOM 736 N N . ARG A 1 93 ? 1.142 -12.887 6.453 1.00 97.06 93 ARG A N 1
ATOM 737 C CA . ARG A 1 93 ? 1.375 -14.230 5.891 1.00 97.06 93 ARG A CA 1
ATOM 738 C C . ARG A 1 93 ? 2.233 -14.220 4.627 1.00 97.06 93 ARG A C 1
ATOM 740 O O . ARG A 1 93 ? 2.715 -15.279 4.237 1.00 97.06 93 ARG A O 1
ATOM 747 N N . LEU A 1 94 ? 2.377 -13.063 3.984 1.00 94.31 94 LEU A N 1
ATOM 748 C CA . LEU A 1 94 ? 3.168 -12.886 2.763 1.00 94.31 94 LEU A CA 1
ATOM 749 C C . LEU A 1 94 ? 4.631 -12.513 3.057 1.00 94.31 94 LEU A C 1
ATOM 751 O O . LEU A 1 94 ? 5.446 -12.502 2.139 1.00 94.31 94 LEU A O 1
ATOM 755 N N . THR A 1 95 ? 4.953 -12.194 4.314 1.00 78.44 95 THR A N 1
ATOM 756 C CA . THR A 1 95 ? 6.276 -11.759 4.796 1.00 78.44 95 THR A CA 1
ATOM 757 C C . THR A 1 95 ? 6.892 -12.788 5.728 1.00 78.44 95 THR A C 1
ATOM 759 O O . THR A 1 95 ? 8.102 -13.065 5.590 1.00 78.44 95 THR A O 1
#

InterPro domains:
  IPR000073 Alpha/beta hydrolase fold-1 [PF12697] (20-93)
  IPR029058 Alpha/Beta hydrolase fold [G3DSA:3.40.50.1820] (1-95)
  IPR029058 Alpha/Beta hydrolase fold [SSF53474] (3-94)

Radius of gyration: 15.43 Å; chains: 1; bounding box: 32×37×32 Å

Organism: NCBI:txid2706086

Secondary structure (DSSP, 8-state):
--HHHHHHHHHHHHHH-HHHHHHHHHHHHHT----TT----S-EEEEEETT--STTHHHHHHHHHHH-TTEEEEEETT--S-HHHHSHHHHTT--

pLDDT: mean 95.13, std 2.68, range [78.44, 98.06]

Foldseek 3Di:
DAPVLVVVVVVVVVVCDDVNVVVVVVVVVVPDDDDPPDADPAQEEAEAEPAAPDDCRVVVSVVNPVVHVNYDYDYQYPDYHPNCSRPVPSVVVVD

Sequence (95 aa):
EDPGARTYLRETFLANGRRSFLTTWDGMTRAIDPSPDYRIEKPELLLCGEHDGTGNIRSAMERWSERDPHSEFHVIPGAGHVANLDRPDEVNRLT